Protein AF-A0A813QIY3-F1 (afdb_monomer)

InterPro domains:
  IPR007274 Ctr copper transporter [PF04145] (1-123)
  IPR007274 Ctr copper transporter [PTHR12483] (1-133)

Foldseek 3Di:
DAQDQDLADQCQPPNPLHRPDPVSSVVVLVVLLVLLLLLLVLVLVLVVLVVVVVCVVPDPPDPVVPPDDPVVVVVVVVVSVVVNVVSVVSSVVSVVVLVSVVVSSHVSSVVSSVVSNVVSNVVSVVVCPPVVVVVVVVVVVVPPPPDDDDDDDDDDDDDDDDDDDDDD

Secondary structure (DSSP, 8-state):
---B---SS---SSTT----SHHHHHHHHHHHHHHHHHHHHHHHHHHHHHHHHHHHHH-TT-GGGGSS-HHHHHHHHHHHHHHHHHHHHHHHHHHHHHHHHHTT-BHHHHHHHHHHHHHHHHHHHHH-TTHHHHHHHHHHTTSSS-----------------------

Radius of gyration: 31.46 Å; Cα contacts (8 Å, |Δi|>4): 83; chains: 1; bounding box: 96×66×60 Å

Sequence (168 aa):
MTFTFKCYQNNFMINNLNIVSFGDCFGSIVTCMAFAFLIELSRGIDLYLRHYSVTGKNDPSNPISRNLSPKTIRKRRFFLHLLRTLVRLAQTTLSYILMLMIMNDFAGFLFSAVIALGIGYYLMNGVHPYTRSANHVHSLATNSNETIPTDVANESDESTLPTSAINS

Solvent-accessible surface area (backbone atoms only — not comparable to full-atom values): 10293 Å² total; per-residue (Å²): 138,77,72,37,87,67,72,71,83,58,82,43,97,52,99,79,52,72,47,82,46,73,66,47,45,52,51,52,36,53,50,41,22,50,50,32,25,50,45,37,48,51,51,45,49,52,54,50,52,54,51,52,65,53,55,76,72,73,56,94,78,55,76,74,68,79,76,60,56,73,75,58,57,57,53,52,55,52,48,54,54,51,51,52,53,49,52,53,50,50,44,53,53,51,52,51,54,50,50,58,53,45,69,65,41,34,44,61,40,47,54,33,27,54,52,22,36,52,52,27,48,52,53,50,56,68,74,46,74,66,69,66,57,61,62,57,55,60,64,60,71,69,71,78,77,83,82,81,86,84,83,77,90,79,85,88,82,88,87,82,85,84,91,80,90,83,89,134

pLDDT: mean 72.67, std 17.73, range [43.25, 96.69]

Organism: Adineta ricciae (NCBI:txid249248)

Mean predicted aligned error: 15.01 Å

Structure (mmCIF, N/CA/C/O backbone):
data_AF-A0A813QIY3-F1
#
_entry.id   AF-A0A813QIY3-F1
#
loop_
_atom_site.group_PDB
_atom_site.id
_atom_site.type_symbol
_atom_site.label_atom_id
_atom_site.label_alt_id
_atom_site.label_comp_id
_atom_site.label_asym_id
_atom_site.label_entity_id
_atom_site.label_seq_id
_atom_site.pdbx_PDB_ins_code
_atom_site.Cartn_x
_atom_site.Cartn_y
_atom_site.Cartn_z
_atom_site.occupancy
_atom_site.B_iso_or_equiv
_atom_site.auth_seq_id
_atom_site.auth_comp_id
_atom_site.auth_asym_id
_atom_site.auth_atom_id
_atom_site.pdbx_PDB_model_num
ATOM 1 N N . MET A 1 1 ? -2.737 -8.676 -24.360 1.00 54.88 1 MET A N 1
ATOM 2 C CA . MET A 1 1 ? -1.970 -7.499 -23.903 1.00 54.88 1 MET A CA 1
ATOM 3 C C . MET A 1 1 ? -0.552 -7.955 -23.624 1.00 54.88 1 MET A C 1
ATOM 5 O O . MET A 1 1 ? -0.383 -9.020 -23.040 1.00 54.88 1 MET A O 1
ATOM 9 N N . THR A 1 2 ? 0.442 -7.244 -24.144 1.00 72.62 2 THR A N 1
ATOM 10 C CA . THR A 1 2 ? 1.861 -7.614 -24.053 1.00 72.62 2 THR A CA 1
ATOM 11 C C . THR A 1 2 ? 2.536 -6.758 -22.995 1.00 72.62 2 THR A C 1
ATOM 13 O O . THR A 1 2 ? 2.605 -5.544 -23.158 1.00 72.62 2 THR A O 1
ATOM 16 N N . PHE A 1 3 ? 3.060 -7.384 -21.943 1.00 76.06 3 PHE A N 1
ATOM 17 C CA . PHE A 1 3 ? 3.871 -6.684 -20.952 1.00 76.06 3 PHE A CA 1
ATOM 18 C C . PHE A 1 3 ? 5.169 -6.190 -21.589 1.00 76.06 3 PHE A C 1
ATOM 20 O O . PHE A 1 3 ? 5.865 -6.951 -22.267 1.00 76.06 3 PHE A O 1
ATOM 27 N N . THR A 1 4 ? 5.502 -4.922 -21.362 1.00 78.88 4 THR A N 1
ATOM 28 C CA . THR A 1 4 ? 6.727 -4.315 -21.885 1.00 78.88 4 THR A CA 1
ATOM 29 C C . THR A 1 4 ? 7.722 -4.041 -20.759 1.00 78.88 4 THR A C 1
ATOM 31 O O . THR A 1 4 ? 7.358 -3.656 -19.647 1.00 78.88 4 THR A O 1
ATOM 34 N N . PHE A 1 5 ? 9.008 -4.248 -21.051 1.00 77.69 5 PHE A N 1
ATOM 35 C CA . PHE A 1 5 ? 10.124 -3.950 -20.142 1.00 77.69 5 PHE A CA 1
ATOM 36 C C . PHE A 1 5 ? 10.803 -2.612 -20.466 1.00 77.69 5 PHE A C 1
ATOM 38 O O . PHE A 1 5 ? 11.894 -2.322 -19.979 1.00 77.69 5 PHE A O 1
ATOM 45 N N . LYS A 1 6 ? 10.187 -1.786 -21.316 1.00 74.88 6 LYS A N 1
ATOM 46 C CA . LYS A 1 6 ? 10.754 -0.496 -21.710 1.00 74.88 6 LYS A CA 1
ATOM 47 C C . LYS A 1 6 ? 10.436 0.545 -20.630 1.00 74.88 6 LYS A C 1
ATOM 49 O O . LYS A 1 6 ? 9.274 0.847 -20.401 1.00 74.88 6 LYS A O 1
ATOM 54 N N . CYS A 1 7 ? 11.468 1.094 -19.980 1.00 63.94 7 CYS A N 1
ATOM 55 C CA . CYS A 1 7 ? 11.330 2.230 -19.046 1.00 63.94 7 CYS A CA 1
ATOM 56 C C . CYS A 1 7 ? 11.073 3.567 -19.767 1.00 63.94 7 CYS A C 1
ATOM 58 O O . CYS A 1 7 ? 10.610 4.516 -19.146 1.00 63.94 7 CYS A O 1
ATOM 60 N N . TYR A 1 8 ? 11.411 3.663 -21.055 1.00 56.00 8 TYR A N 1
ATOM 61 C CA . TYR A 1 8 ? 11.367 4.902 -21.828 1.00 56.00 8 TYR A CA 1
ATOM 62 C C . TYR A 1 8 ? 10.129 4.909 -22.735 1.00 56.00 8 TYR A C 1
ATOM 64 O O . TYR A 1 8 ? 9.986 4.000 -23.549 1.00 56.00 8 TYR A O 1
ATOM 72 N N . GLN A 1 9 ? 9.291 5.947 -22.608 1.00 56.50 9 GLN A N 1
ATOM 73 C CA . GLN A 1 9 ? 8.001 6.183 -23.296 1.00 56.50 9 GLN A CA 1
ATOM 74 C C . GLN A 1 9 ? 6.717 5.607 -22.670 1.00 56.50 9 GLN A C 1
ATOM 76 O O . GLN A 1 9 ? 5.790 5.254 -23.395 1.00 56.50 9 GLN A O 1
ATOM 81 N N . ASN A 1 10 ? 6.585 5.609 -21.345 1.00 55.00 10 ASN A N 1
ATOM 82 C CA . ASN A 1 10 ? 5.255 5.476 -20.743 1.00 55.00 10 ASN A CA 1
ATOM 83 C C . ASN A 1 10 ? 4.770 6.848 -20.276 1.00 55.00 10 ASN A C 1
ATOM 85 O O . ASN A 1 10 ? 5.302 7.409 -19.319 1.00 55.00 10 ASN A O 1
ATOM 89 N N . ASN A 1 11 ? 3.761 7.390 -20.964 1.00 58.00 11 ASN A N 1
ATOM 90 C CA . ASN A 1 11 ? 3.034 8.562 -20.485 1.00 58.00 11 ASN A CA 1
ATOM 91 C C . ASN A 1 11 ? 2.267 8.149 -19.230 1.00 58.00 11 ASN A C 1
ATOM 93 O O . ASN A 1 11 ? 1.265 7.439 -19.306 1.00 58.00 11 ASN A O 1
ATOM 97 N N . PHE A 1 12 ? 2.756 8.562 -18.065 1.00 56.97 12 PHE A N 1
ATOM 98 C CA . PHE A 1 12 ? 2.031 8.367 -16.820 1.00 56.97 12 PHE A CA 1
ATOM 99 C C . PHE A 1 12 ? 0.765 9.245 -16.835 1.00 56.97 12 PHE A C 1
ATOM 101 O O . PHE A 1 12 ? 0.794 10.349 -17.370 1.00 56.97 12 PHE A O 1
ATOM 108 N N . MET A 1 13 ? -0.348 8.780 -16.250 1.00 57.41 13 MET A N 1
ATOM 109 C CA . MET A 1 13 ? -1.698 9.384 -16.363 1.00 57.41 13 MET A CA 1
ATOM 110 C C . MET A 1 13 ? -1.840 10.868 -15.968 1.00 57.41 13 MET A C 1
ATOM 112 O O . MET A 1 13 ? -2.892 11.468 -16.179 1.00 57.41 13 MET A O 1
ATOM 116 N N . ILE A 1 14 ? -0.808 11.477 -15.392 1.00 60.75 14 ILE A N 1
ATOM 117 C CA . ILE A 1 14 ? -0.753 12.916 -15.154 1.00 60.75 14 ILE A CA 1
ATOM 118 C C . ILE A 1 14 ? 0.099 13.490 -16.280 1.00 60.75 14 ILE A C 1
ATOM 120 O O . ILE A 1 14 ? 1.297 13.218 -16.312 1.00 60.75 14 ILE A O 1
ATOM 124 N N . ASN A 1 15 ? -0.508 14.301 -17.155 1.00 57.84 15 ASN A N 1
ATOM 125 C CA . ASN A 1 15 ? 0.064 14.879 -18.389 1.00 57.84 15 ASN A CA 1
ATOM 126 C C . ASN A 1 15 ? 1.458 15.550 -18.273 1.00 57.84 15 ASN A C 1
ATOM 128 O O . ASN A 1 15 ? 2.001 15.972 -19.287 1.00 57.84 1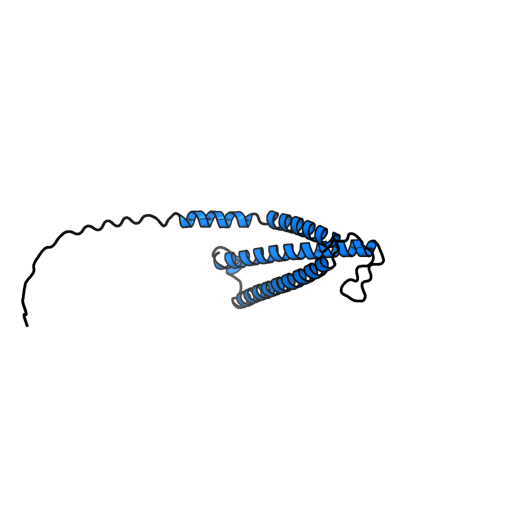5 ASN A O 1
ATOM 132 N N . ASN A 1 16 ? 2.051 15.637 -17.079 1.00 60.06 16 ASN A N 1
ATOM 133 C CA . ASN A 1 16 ? 3.335 16.277 -16.800 1.00 60.06 16 ASN A CA 1
ATOM 134 C C . ASN A 1 16 ? 4.408 15.354 -16.181 1.00 60.06 16 ASN A C 1
ATOM 136 O O . ASN A 1 16 ? 5.498 15.834 -15.883 1.00 60.06 16 ASN A O 1
ATOM 140 N N . LEU A 1 17 ? 4.152 14.056 -15.969 1.00 59.53 17 LEU A N 1
ATOM 141 C CA . LEU A 1 17 ? 5.164 13.118 -15.453 1.00 59.53 17 LEU A CA 1
ATOM 142 C C . LEU A 1 17 ? 5.816 12.358 -16.609 1.00 59.53 17 LEU A C 1
ATOM 144 O O . LEU A 1 17 ? 5.490 11.204 -16.884 1.00 59.53 17 LEU A O 1
ATOM 148 N N . ASN A 1 18 ? 6.729 13.031 -17.307 1.00 65.69 18 ASN A N 1
ATOM 149 C CA . ASN A 1 18 ? 7.547 12.388 -18.325 1.00 65.69 18 ASN A CA 1
ATOM 150 C C . ASN A 1 18 ? 8.741 11.702 -17.643 1.00 65.69 18 ASN A C 1
ATOM 152 O O . ASN A 1 18 ? 9.566 12.368 -17.019 1.00 65.69 18 ASN A O 1
ATOM 156 N N . ILE A 1 19 ? 8.815 10.375 -17.733 1.00 65.25 19 ILE A N 1
ATOM 157 C CA . ILE A 1 19 ? 9.923 9.580 -17.190 1.00 65.25 19 ILE A CA 1
ATOM 158 C C . ILE A 1 19 ? 11.075 9.680 -18.192 1.00 65.25 19 ILE A C 1
ATOM 160 O O . ILE A 1 19 ? 11.111 8.959 -19.189 1.00 65.25 19 ILE A O 1
ATOM 164 N N . VAL A 1 20 ? 11.989 10.624 -17.955 1.00 70.88 20 VAL A N 1
ATOM 165 C CA . VAL A 1 20 ? 13.123 10.900 -18.858 1.00 70.88 20 VAL A CA 1
ATOM 166 C C . VAL A 1 20 ? 14.420 10.300 -18.309 1.00 70.88 20 VAL A C 1
ATOM 168 O O . VAL A 1 20 ? 15.331 9.974 -19.071 1.00 70.88 20 VAL A O 1
ATOM 171 N N . SER A 1 21 ? 14.510 10.102 -16.993 1.00 82.06 21 SER A N 1
ATOM 172 C CA . SER A 1 21 ? 15.687 9.532 -16.343 1.00 82.06 21 SER A CA 1
ATOM 173 C C . SER A 1 21 ? 15.446 8.107 -15.845 1.00 82.06 21 SER A C 1
ATOM 175 O O . SER A 1 21 ? 14.358 7.751 -15.391 1.00 82.06 21 SER A O 1
ATOM 177 N N . PHE A 1 22 ? 16.506 7.295 -15.834 1.00 81.12 22 PHE A N 1
ATOM 178 C CA . PHE A 1 22 ? 16.519 6.009 -15.131 1.00 81.12 22 PHE A CA 1
ATOM 179 C C . PHE A 1 22 ? 16.113 6.161 -13.654 1.00 81.12 22 PHE A C 1
ATOM 181 O O . PHE A 1 22 ? 15.419 5.301 -13.110 1.00 81.12 22 PHE A O 1
ATOM 188 N N . GLY A 1 23 ? 16.488 7.284 -13.027 1.00 86.62 23 GLY A N 1
ATOM 189 C CA . GLY A 1 23 ? 16.098 7.614 -11.656 1.00 86.62 23 GLY A CA 1
ATOM 190 C C . GLY A 1 23 ? 14.584 7.742 -11.473 1.00 86.62 23 GLY A C 1
ATOM 191 O O . GLY A 1 23 ? 14.059 7.267 -10.470 1.00 86.62 23 GLY A O 1
ATOM 192 N N . ASP A 1 24 ? 13.872 8.282 -12.463 1.00 83.19 24 ASP A N 1
ATOM 193 C CA . ASP A 1 24 ? 12.411 8.413 -12.428 1.00 83.19 24 ASP A CA 1
ATOM 194 C C . ASP A 1 24 ? 11.742 7.039 -12.561 1.00 83.19 24 ASP A C 1
ATOM 196 O O . ASP A 1 24 ? 10.782 6.737 -11.847 1.00 83.19 24 ASP A O 1
ATOM 200 N N . CYS A 1 25 ? 12.292 6.164 -13.419 1.00 85.31 25 CYS A N 1
ATOM 201 C CA . CYS A 1 25 ? 11.809 4.788 -13.549 1.00 85.31 25 CYS A CA 1
ATOM 202 C C . CYS A 1 25 ? 11.978 4.045 -12.215 1.00 85.31 25 CYS A C 1
ATOM 204 O O . CYS A 1 25 ? 11.009 3.506 -11.680 1.00 85.31 25 CYS A O 1
ATOM 206 N N . PHE A 1 26 ? 13.170 4.094 -11.612 1.00 90.44 26 PHE A N 1
ATOM 207 C CA . PHE A 1 26 ? 13.419 3.474 -10.309 1.00 90.44 26 PHE A CA 1
ATOM 208 C C . PHE A 1 26 ? 12.534 4.068 -9.201 1.00 90.44 26 PHE A C 1
ATOM 210 O O . PHE A 1 26 ? 11.905 3.328 -8.446 1.00 90.44 26 PHE A O 1
ATOM 217 N N . GLY A 1 27 ? 12.417 5.397 -9.139 1.00 90.75 27 GLY A N 1
ATOM 218 C CA . GLY A 1 27 ? 11.564 6.096 -8.178 1.00 90.75 27 GLY A CA 1
ATOM 219 C C . GLY A 1 27 ? 10.093 5.696 -8.293 1.00 90.75 27 GLY A C 1
ATOM 220 O O . GLY A 1 27 ? 9.434 5.447 -7.282 1.00 90.75 27 GLY A O 1
ATOM 221 N N . SER A 1 28 ? 9.581 5.553 -9.517 1.00 90.19 28 SER A N 1
ATOM 222 C CA . SER A 1 28 ? 8.209 5.099 -9.760 1.00 90.19 28 SER A CA 1
ATOM 223 C C . SER A 1 28 ? 7.979 3.646 -9.324 1.00 90.19 28 SER A C 1
ATOM 225 O O . SER A 1 28 ? 6.936 3.347 -8.742 1.00 90.19 28 SER A O 1
ATOM 227 N N . ILE A 1 29 ? 8.964 2.757 -9.515 1.00 92.44 29 ILE A N 1
ATOM 228 C CA . ILE A 1 29 ? 8.915 1.364 -9.043 1.00 92.44 29 ILE A CA 1
ATOM 229 C C . ILE A 1 29 ? 8.875 1.327 -7.514 1.00 92.44 29 ILE A C 1
ATOM 231 O O . ILE A 1 29 ? 8.015 0.665 -6.935 1.00 92.44 29 ILE A O 1
ATOM 235 N N . VAL A 1 30 ? 9.758 2.077 -6.848 1.00 94.81 30 VAL A N 1
ATOM 236 C CA . VAL A 1 30 ? 9.787 2.162 -5.377 1.00 94.81 30 VAL A CA 1
ATOM 237 C C . VAL A 1 30 ? 8.474 2.733 -4.837 1.00 94.81 30 VAL A C 1
ATOM 239 O O . VAL A 1 30 ? 7.935 2.227 -3.855 1.00 94.81 30 VAL A O 1
ATOM 242 N N . THR A 1 31 ? 7.912 3.736 -5.511 1.00 93.50 31 THR A N 1
ATOM 243 C CA . THR A 1 31 ? 6.620 4.337 -5.150 1.00 93.50 31 THR A CA 1
ATOM 244 C C . THR A 1 31 ? 5.473 3.334 -5.305 1.00 93.50 31 THR A C 1
ATOM 246 O O . THR A 1 31 ? 4.632 3.216 -4.416 1.00 93.50 31 THR A O 1
ATOM 249 N N . CYS A 1 32 ? 5.467 2.551 -6.388 1.00 94.25 32 CYS A N 1
ATOM 250 C CA . CYS A 1 32 ? 4.510 1.462 -6.592 1.00 94.25 32 CYS A CA 1
ATOM 251 C C . CYS A 1 32 ? 4.614 0.412 -5.474 1.00 94.25 32 CYS A C 1
ATOM 253 O O . CYS A 1 32 ? 3.604 0.024 -4.881 1.00 94.25 32 CYS A O 1
ATOM 255 N N . MET A 1 33 ? 5.844 0.018 -5.128 1.00 95.75 33 MET A N 1
ATOM 256 C CA . MET A 1 33 ? 6.138 -0.907 -4.034 1.00 95.75 33 MET A CA 1
ATOM 257 C C . MET A 1 33 ? 5.598 -0.379 -2.695 1.00 95.75 33 MET A C 1
ATOM 259 O O . MET A 1 33 ? 4.952 -1.115 -1.950 1.00 95.75 33 MET A O 1
ATOM 263 N N . ALA A 1 34 ? 5.795 0.912 -2.412 1.00 95.12 34 ALA A N 1
ATOM 264 C CA . ALA A 1 34 ? 5.284 1.557 -1.207 1.00 95.12 34 ALA A CA 1
ATOM 265 C C . ALA A 1 34 ? 3.747 1.556 -1.155 1.00 95.12 34 ALA A C 1
ATOM 267 O O . ALA A 1 34 ? 3.175 1.222 -0.119 1.00 95.12 34 ALA A O 1
ATOM 268 N N . PHE A 1 35 ? 3.059 1.859 -2.262 1.00 94.44 35 PHE A N 1
ATOM 269 C CA . PHE A 1 35 ? 1.594 1.809 -2.308 1.00 94.44 35 PHE A CA 1
ATOM 270 C C . PHE A 1 35 ? 1.044 0.397 -2.095 1.00 94.44 35 PHE A C 1
ATOM 272 O O . PHE A 1 35 ? 0.117 0.215 -1.304 1.00 94.44 35 PHE A O 1
ATOM 279 N N . ALA A 1 36 ? 1.630 -0.603 -2.753 1.00 95.19 36 ALA A N 1
ATOM 280 C CA . ALA A 1 36 ? 1.250 -2.000 -2.571 1.00 95.19 36 ALA A CA 1
ATOM 281 C C . ALA A 1 36 ? 1.445 -2.457 -1.114 1.00 95.19 36 ALA A C 1
ATOM 283 O O . ALA A 1 36 ? 0.556 -3.078 -0.530 1.00 95.19 36 ALA A O 1
ATOM 284 N N . PHE A 1 37 ? 2.559 -2.069 -0.490 1.00 95.31 37 PHE A N 1
ATOM 285 C CA . PHE A 1 37 ? 2.811 -2.340 0.923 1.00 95.31 37 PHE A CA 1
ATOM 286 C C . PHE A 1 37 ? 1.794 -1.649 1.848 1.00 95.31 37 PHE A C 1
ATOM 288 O O . PHE A 1 37 ? 1.274 -2.273 2.773 1.00 95.31 37 PHE A O 1
ATOM 295 N N . LEU A 1 38 ? 1.457 -0.381 1.584 1.00 93.75 38 LEU A N 1
ATOM 296 C CA . LEU A 1 38 ? 0.464 0.373 2.360 1.00 93.75 38 LEU A CA 1
ATOM 297 C C . LEU A 1 38 ? -0.937 -0.247 2.288 1.00 93.75 38 LEU A C 1
ATOM 299 O O . LEU A 1 38 ? -1.665 -0.214 3.282 1.00 93.75 38 LEU A O 1
ATOM 303 N N . ILE A 1 39 ? -1.317 -0.838 1.151 1.00 93.81 39 ILE A N 1
ATOM 304 C CA . ILE A 1 39 ? -2.585 -1.570 1.024 1.00 93.81 39 ILE A CA 1
ATOM 305 C C . ILE A 1 39 ? -2.611 -2.744 2.004 1.00 93.81 39 ILE A C 1
ATOM 307 O O . ILE A 1 39 ? -3.576 -2.889 2.758 1.00 93.81 39 ILE A O 1
ATOM 311 N N . GLU A 1 40 ? -1.549 -3.544 2.054 1.00 92.50 40 GLU A N 1
ATOM 312 C CA . GLU A 1 40 ? -1.497 -4.709 2.939 1.00 92.50 40 GLU A CA 1
ATOM 313 C C . GLU A 1 40 ? -1.382 -4.305 4.420 1.00 92.50 40 GLU A C 1
ATOM 315 O O . GLU A 1 40 ? -2.057 -4.874 5.279 1.00 92.50 40 GLU A O 1
ATOM 320 N N . LEU A 1 41 ? -0.648 -3.227 4.719 1.00 91.06 41 LEU A N 1
ATOM 321 C CA . LEU A 1 41 ? -0.617 -2.618 6.052 1.00 91.06 41 LEU A CA 1
ATOM 322 C C . LEU A 1 41 ? -2.016 -2.154 6.493 1.00 91.06 41 LEU A C 1
ATOM 324 O O . LEU A 1 41 ? -2.440 -2.426 7.616 1.00 91.06 41 LEU A O 1
ATOM 328 N N . SER A 1 42 ? -2.763 -1.486 5.608 1.00 90.56 42 SER A N 1
ATOM 329 C CA . SER A 1 42 ? -4.121 -1.015 5.909 1.00 90.56 42 SER A CA 1
ATOM 330 C C . SER A 1 42 ? -5.091 -2.170 6.186 1.00 90.56 42 SER A C 1
ATOM 332 O O . SER A 1 42 ? -5.936 -2.064 7.078 1.00 90.56 42 SER A O 1
ATOM 334 N N . ARG A 1 43 ? -4.919 -3.310 5.499 1.00 88.69 43 ARG A N 1
ATOM 335 C CA . ARG A 1 43 ? -5.662 -4.548 5.772 1.00 88.69 43 ARG A CA 1
ATOM 336 C C . ARG A 1 43 ? -5.338 -5.113 7.148 1.00 88.69 43 ARG A C 1
ATOM 338 O O . ARG A 1 43 ? -6.263 -5.458 7.882 1.00 88.69 43 ARG A O 1
ATOM 345 N N . GLY A 1 44 ? -4.056 -5.162 7.514 1.00 87.19 44 GLY A N 1
ATOM 346 C CA . GLY A 1 44 ? -3.624 -5.572 8.852 1.00 87.19 44 GLY A CA 1
ATOM 347 C C . GLY A 1 44 ? -4.249 -4.703 9.948 1.00 87.19 44 GLY A C 1
ATOM 348 O O . GLY A 1 44 ? -4.791 -5.221 10.925 1.00 87.19 44 GLY A O 1
ATOM 349 N N . ILE A 1 45 ? -4.277 -3.384 9.738 1.00 86.00 45 ILE A N 1
ATOM 350 C CA . ILE A 1 45 ? -4.897 -2.429 10.665 1.00 86.00 45 ILE A CA 1
ATOM 351 C C . ILE A 1 45 ? -6.420 -2.639 10.774 1.00 86.00 45 ILE A C 1
ATOM 353 O O . ILE A 1 45 ? -6.941 -2.639 11.891 1.00 86.00 45 ILE A O 1
ATOM 357 N N . ASP A 1 46 ? -7.156 -2.849 9.671 1.00 86.12 46 ASP A N 1
ATOM 358 C CA . ASP A 1 46 ? -8.608 -3.127 9.739 1.00 86.12 46 ASP A CA 1
ATOM 359 C C . ASP A 1 46 ? -8.896 -4.442 10.481 1.00 86.12 46 ASP A C 1
ATOM 361 O O . ASP A 1 46 ? -9.819 -4.500 11.297 1.00 86.12 46 ASP A O 1
ATOM 365 N N . LEU A 1 47 ? -8.087 -5.485 10.264 1.00 83.88 47 LEU A N 1
ATOM 366 C CA . LEU A 1 47 ? -8.198 -6.747 11.003 1.00 83.88 47 LEU A CA 1
ATOM 367 C C . LEU A 1 47 ? -7.943 -6.549 12.504 1.00 83.88 47 LEU A C 1
ATOM 369 O O . LEU A 1 47 ? -8.729 -7.025 13.329 1.00 83.88 47 LEU A O 1
ATOM 373 N N . TYR A 1 48 ? -6.911 -5.785 12.861 1.00 82.81 48 TYR A N 1
ATOM 374 C CA . TYR A 1 48 ? -6.611 -5.446 14.250 1.00 82.81 48 TYR A CA 1
ATOM 375 C C . TYR A 1 48 ? -7.754 -4.667 14.918 1.00 82.81 48 TYR A C 1
ATOM 377 O O . TYR A 1 48 ? -8.211 -5.021 16.009 1.00 82.81 48 TYR A O 1
ATOM 385 N N . LEU A 1 49 ? -8.277 -3.638 14.244 1.00 80.44 49 LEU A N 1
ATOM 386 C CA . LEU A 1 49 ? -9.397 -2.824 14.725 1.00 80.44 49 LEU A CA 1
ATOM 387 C C . LEU A 1 49 ? -10.670 -3.655 14.929 1.00 80.44 49 LEU A C 1
ATOM 389 O O . LEU A 1 49 ? -11.394 -3.443 15.909 1.00 80.44 49 LEU A O 1
ATOM 393 N N . ARG A 1 50 ? -10.947 -4.615 14.035 1.00 78.38 50 ARG A N 1
ATOM 394 C CA . ARG A 1 50 ? -12.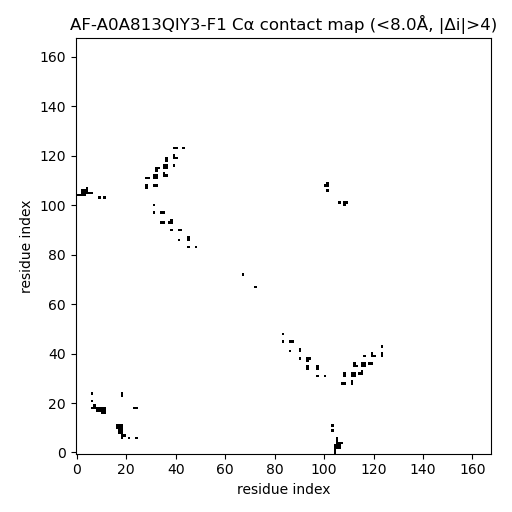072 -5.551 14.187 1.00 78.38 50 ARG A CA 1
ATOM 395 C C . ARG A 1 50 ? -11.923 -6.389 15.449 1.00 78.38 50 ARG A C 1
ATOM 397 O O . ARG A 1 50 ? -12.882 -6.473 16.211 1.00 78.38 50 ARG A O 1
ATOM 404 N N . HIS A 1 51 ? -10.739 -6.948 15.691 1.00 74.81 51 HIS A N 1
ATOM 405 C CA . HIS A 1 51 ? -10.484 -7.751 16.885 1.00 74.81 51 HIS A CA 1
ATOM 406 C C . HIS A 1 51 ? -10.625 -6.913 18.165 1.00 74.81 51 HIS A C 1
ATOM 408 O O . HIS A 1 51 ? -11.351 -7.289 19.085 1.00 74.81 51 HIS A O 1
ATOM 414 N N . TYR A 1 52 ? -10.029 -5.716 18.190 1.00 72.19 52 TYR A N 1
ATOM 415 C CA . TYR A 1 52 ? -10.113 -4.805 19.335 1.00 72.19 52 TYR A CA 1
ATOM 416 C C . TYR A 1 52 ? -11.559 -4.417 19.685 1.00 72.19 52 TYR A C 1
ATOM 418 O O . TYR A 1 52 ? -11.936 -4.358 20.859 1.00 72.19 52 TYR A O 1
ATOM 426 N N . SER A 1 53 ? -12.404 -4.190 18.673 1.00 68.88 53 SER A N 1
ATOM 427 C CA . SER A 1 53 ? -13.814 -3.843 18.880 1.00 68.88 53 SER A CA 1
ATOM 428 C C . SER A 1 53 ? -14.649 -4.978 19.488 1.00 68.88 53 SER A C 1
ATOM 430 O O . SER A 1 53 ? -15.710 -4.687 20.050 1.00 68.88 53 SER A O 1
ATOM 432 N N . VAL A 1 54 ? -14.232 -6.239 19.338 1.00 65.25 54 VAL A N 1
ATOM 433 C CA . VAL A 1 54 ? -14.937 -7.404 19.896 1.00 65.25 54 VAL A CA 1
ATOM 434 C C . VAL A 1 54 ? -14.472 -7.662 21.328 1.00 65.25 54 VAL A C 1
ATOM 436 O O . VAL A 1 54 ? -15.309 -7.760 22.222 1.00 65.25 54 VAL A O 1
ATOM 439 N N . THR A 1 55 ? -13.159 -7.660 21.582 1.00 61.56 55 THR A N 1
ATOM 440 C CA . THR A 1 55 ? -12.598 -7.876 22.929 1.00 61.56 55 THR A CA 1
ATOM 441 C C . THR A 1 55 ? -13.052 -6.804 23.925 1.00 61.56 55 THR A C 1
ATOM 443 O O . THR A 1 55 ? -13.419 -7.118 25.052 1.00 61.56 55 THR A O 1
ATOM 446 N N . GLY A 1 56 ? -13.140 -5.537 23.503 1.00 56.41 56 GLY A N 1
ATOM 447 C CA . GLY A 1 56 ? -13.585 -4.442 24.374 1.00 56.41 56 GLY A CA 1
ATOM 448 C C . GLY A 1 56 ? -15.058 -4.494 24.812 1.00 56.41 56 GLY A C 1
ATOM 449 O O . GLY A 1 56 ? -15.450 -3.696 25.661 1.00 56.41 56 GLY A O 1
ATOM 450 N N . LYS A 1 57 ? -15.888 -5.380 24.240 1.00 55.88 57 LYS A N 1
ATOM 451 C CA . LYS A 1 57 ? -17.298 -5.548 24.641 1.00 55.88 57 LYS A CA 1
ATOM 452 C C . LYS A 1 57 ? -17.509 -6.607 25.725 1.00 55.88 57 LYS A C 1
ATOM 454 O O . LYS A 1 57 ? -18.508 -6.513 26.428 1.00 55.88 57 LYS A O 1
ATOM 459 N N . ASN A 1 58 ? -16.591 -7.564 25.869 1.00 52.59 58 ASN A N 1
ATOM 460 C CA . ASN A 1 58 ? -16.826 -8.784 26.649 1.00 52.59 58 ASN A CA 1
ATOM 461 C C . ASN A 1 58 ? -15.841 -8.990 27.806 1.00 52.59 58 ASN A C 1
ATOM 463 O O . ASN A 1 58 ? -15.893 -10.039 28.436 1.00 52.59 58 ASN A O 1
ATOM 467 N N . ASP A 1 59 ? -14.956 -8.030 28.093 1.00 49.69 59 ASP A N 1
ATOM 468 C CA . ASP A 1 59 ? -13.942 -8.199 29.136 1.00 49.69 59 ASP A CA 1
ATOM 469 C C . ASP A 1 59 ? -14.272 -7.386 30.410 1.00 49.69 59 ASP A C 1
ATOM 471 O O . ASP A 1 59 ? -13.934 -6.198 30.499 1.00 49.69 59 ASP A O 1
ATOM 475 N N . PRO A 1 60 ? -14.956 -7.985 31.408 1.00 53.03 60 PRO A N 1
ATOM 476 C CA . PRO A 1 60 ? -15.266 -7.339 32.686 1.00 53.03 60 PRO A CA 1
ATOM 477 C C . PRO A 1 60 ? -14.029 -7.130 33.579 1.00 53.03 60 PRO A C 1
ATOM 479 O O . PRO A 1 60 ? -14.149 -6.506 34.639 1.00 53.03 60 PRO A O 1
ATOM 482 N N . SER A 1 61 ? -12.857 -7.637 33.169 1.00 50.19 61 SER A N 1
ATOM 483 C CA . SER A 1 61 ? -11.619 -7.620 33.951 1.00 50.19 61 SER A CA 1
ATOM 484 C C . SER A 1 61 ? -10.709 -6.419 33.672 1.00 50.19 61 SER A C 1
ATOM 486 O O . SER A 1 61 ? -9.789 -6.181 34.448 1.00 50.19 61 SER A O 1
ATOM 488 N N . ASN A 1 62 ? -10.959 -5.622 32.622 1.00 52.78 62 ASN A N 1
ATOM 489 C CA . ASN A 1 62 ? -10.065 -4.522 32.259 1.00 52.78 62 ASN A CA 1
ATOM 490 C C . ASN A 1 62 ? -10.257 -3.309 33.204 1.00 52.78 62 ASN A C 1
ATOM 492 O O . ASN A 1 62 ? -11.265 -2.594 33.094 1.00 52.78 62 ASN A O 1
ATOM 496 N N . PRO A 1 63 ? -9.308 -3.027 34.121 1.00 50.56 63 PRO A N 1
ATOM 497 C CA . PRO A 1 63 ? -9.469 -2.007 35.163 1.00 50.56 63 PRO A CA 1
ATOM 498 C C . PRO A 1 63 ? -9.550 -0.580 34.596 1.00 50.56 63 PRO A C 1
ATOM 500 O O . PRO A 1 63 ? -10.028 0.330 35.271 1.00 50.56 63 PRO A O 1
ATOM 503 N N . ILE A 1 64 ? -9.161 -0.382 33.330 1.00 53.91 64 ILE A N 1
ATOM 504 C CA . ILE A 1 64 ? -9.206 0.913 32.636 1.00 53.91 64 ILE A CA 1
ATOM 505 C C . ILE A 1 64 ? -10.653 1.337 32.314 1.00 53.91 64 ILE A C 1
ATOM 507 O O . ILE A 1 64 ? -10.942 2.531 32.235 1.00 53.91 64 ILE A O 1
ATOM 511 N N . SER A 1 65 ? -11.597 0.395 32.187 1.00 50.88 65 SER A N 1
ATOM 512 C CA . SER A 1 65 ? -13.001 0.707 31.866 1.00 50.88 65 SER A CA 1
ATOM 513 C C . SER A 1 65 ? -13.823 1.228 33.049 1.00 50.88 65 SER A C 1
ATOM 515 O O . SER A 1 65 ? -14.880 1.811 32.822 1.00 50.88 65 SER A O 1
ATOM 517 N N . ARG A 1 66 ? -13.374 1.058 34.302 1.00 53.75 66 ARG A N 1
ATOM 518 C CA . ARG A 1 66 ? -14.186 1.415 35.484 1.00 53.75 66 ARG A CA 1
ATOM 519 C C . ARG A 1 66 ? -14.154 2.901 35.864 1.00 53.75 66 ARG A C 1
ATOM 521 O O . ARG A 1 66 ? -15.058 3.342 36.560 1.00 53.75 66 ARG A O 1
ATOM 528 N N . ASN A 1 67 ? -13.190 3.680 35.361 1.00 54.31 67 ASN A N 1
ATOM 529 C CA . ASN A 1 67 ? -13.017 5.098 35.731 1.00 54.31 67 ASN A CA 1
ATOM 530 C C . ASN A 1 67 ? -13.177 6.098 34.571 1.00 54.31 67 ASN A C 1
ATOM 532 O O . ASN A 1 67 ? -12.979 7.300 34.751 1.00 54.31 67 ASN A O 1
ATOM 536 N N . LEU A 1 68 ? -13.545 5.647 33.369 1.00 55.97 68 LEU A N 1
ATOM 537 C CA . LEU A 1 68 ? -13.766 6.547 32.236 1.00 55.97 68 LEU A CA 1
ATOM 538 C C . LEU A 1 68 ? -15.199 7.084 32.259 1.00 55.97 68 LEU A C 1
ATOM 540 O O . LEU A 1 68 ? -16.158 6.341 32.069 1.00 55.97 68 LEU A O 1
ATOM 544 N N . SER A 1 69 ? -15.328 8.399 32.455 1.00 56.53 69 SER A N 1
ATOM 545 C CA . SER A 1 69 ? -16.603 9.120 32.402 1.00 56.53 69 SER A CA 1
ATOM 546 C C . SER A 1 69 ? -17.445 8.686 31.183 1.00 56.53 69 SER A C 1
ATOM 548 O O . SER A 1 69 ? -16.920 8.624 30.063 1.00 56.53 69 SER A O 1
ATOM 550 N N . PRO A 1 70 ? -18.757 8.421 31.340 1.00 62.28 70 PRO A N 1
ATOM 551 C CA . PRO A 1 70 ? -19.620 7.896 30.274 1.00 62.28 70 PRO A CA 1
ATOM 552 C C . PRO A 1 70 ? -19.661 8.779 29.014 1.00 62.28 70 PRO A C 1
ATOM 554 O O . PRO A 1 70 ? -19.900 8.289 27.906 1.00 62.28 70 PRO A O 1
ATOM 557 N N . LYS A 1 71 ? -19.347 10.077 29.140 1.00 65.12 71 LYS A N 1
ATOM 558 C CA . LYS A 1 71 ? -19.220 10.999 27.999 1.00 65.12 71 LYS A CA 1
ATOM 559 C C . LYS A 1 71 ? -18.018 10.674 27.095 1.00 65.12 71 LYS A C 1
ATOM 561 O O . LYS A 1 71 ? -18.102 10.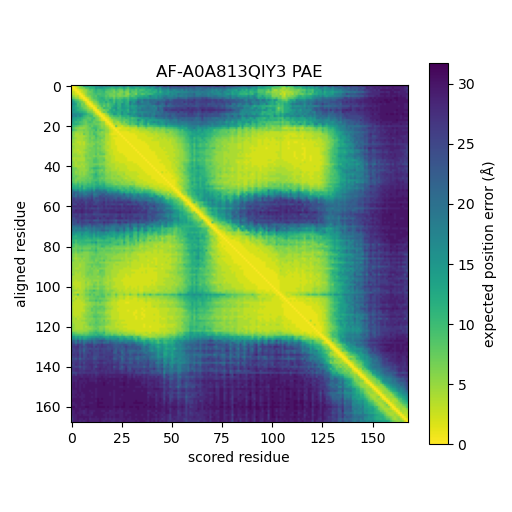866 25.881 1.00 65.12 71 LYS A O 1
ATOM 566 N N . THR A 1 72 ? -16.924 10.149 27.644 1.00 63.25 72 THR A N 1
ATOM 567 C CA . THR A 1 72 ? -15.688 9.827 26.907 1.00 63.25 72 THR A CA 1
ATOM 568 C C . THR A 1 72 ? -15.821 8.520 26.119 1.00 63.25 72 THR A C 1
ATOM 570 O O . THR A 1 72 ? -15.315 8.402 25.001 1.00 63.25 72 THR A O 1
ATOM 573 N N . ILE A 1 73 ? -16.589 7.563 26.651 1.00 66.75 73 ILE A N 1
ATOM 574 C CA . ILE A 1 73 ? -16.846 6.254 26.028 1.00 66.75 73 ILE A CA 1
ATOM 575 C C . ILE A 1 73 ? -17.607 6.413 24.699 1.00 66.75 73 ILE A C 1
ATOM 577 O O . ILE A 1 73 ? -17.268 5.770 23.700 1.00 66.75 73 ILE A O 1
ATOM 581 N N . ARG A 1 74 ? -18.588 7.328 24.643 1.00 70.88 74 ARG A N 1
ATOM 582 C CA . ARG A 1 74 ? -19.370 7.597 23.422 1.00 70.88 74 ARG A CA 1
ATOM 583 C C . ARG A 1 74 ? -18.514 8.197 22.302 1.00 70.88 74 ARG A C 1
ATOM 585 O O . ARG A 1 74 ? -18.620 7.756 21.158 1.00 70.88 74 ARG A O 1
ATOM 592 N N . LYS A 1 75 ? -17.630 9.151 22.629 1.00 77.38 75 LYS A N 1
ATOM 593 C CA . LYS A 1 75 ? -16.709 9.770 21.656 1.00 77.38 75 LYS A CA 1
ATOM 594 C C . LYS A 1 75 ? -15.721 8.754 21.083 1.00 77.38 75 LYS A C 1
ATOM 596 O O . LYS A 1 75 ? -15.506 8.735 19.875 1.00 77.38 75 LYS A O 1
ATOM 601 N N . ARG A 1 76 ? -15.182 7.863 21.922 1.00 76.38 76 ARG A N 1
ATOM 602 C CA . ARG A 1 76 ? -14.233 6.823 21.492 1.00 76.38 76 ARG A CA 1
ATOM 603 C C . ARG A 1 76 ? -14.851 5.845 20.492 1.00 76.38 76 ARG A C 1
ATOM 605 O O . ARG A 1 76 ? -14.216 5.515 19.495 1.00 76.38 76 ARG A O 1
A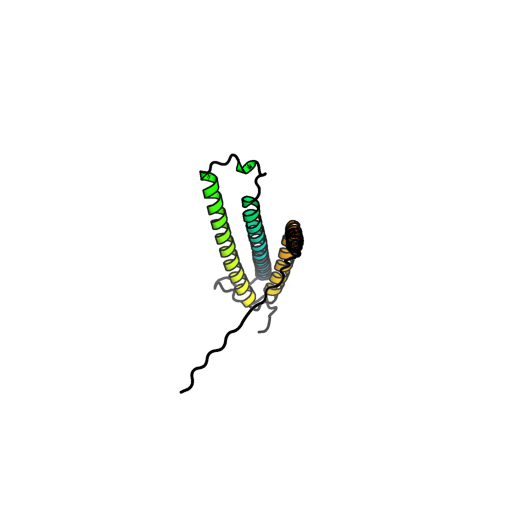TOM 612 N N . ARG A 1 77 ? -16.099 5.415 20.719 1.00 77.75 77 ARG A N 1
ATOM 613 C CA . ARG A 1 77 ? -16.814 4.532 19.782 1.00 77.75 77 ARG A CA 1
ATOM 614 C C . ARG A 1 77 ? -17.050 5.218 18.432 1.00 77.75 77 ARG A C 1
ATOM 616 O O . ARG A 1 77 ? -16.817 4.598 17.400 1.00 77.75 77 ARG A O 1
ATOM 623 N N . PHE A 1 78 ? -17.462 6.488 18.437 1.00 84.12 78 PHE A N 1
ATOM 624 C CA . PHE A 1 78 ? -17.622 7.260 17.201 1.00 84.12 78 PHE A CA 1
ATOM 625 C C . PHE A 1 78 ? -16.293 7.414 16.451 1.00 84.12 78 PHE A C 1
ATOM 627 O O . PHE A 1 78 ? -16.242 7.173 15.250 1.00 84.12 78 PHE A O 1
ATOM 634 N N . PHE A 1 79 ? -15.206 7.725 17.164 1.00 84.88 79 PHE A N 1
ATOM 635 C CA . PHE A 1 79 ? -13.880 7.874 16.567 1.00 84.88 79 PHE A CA 1
ATOM 636 C C . PHE A 1 79 ? -13.374 6.575 15.929 1.00 84.88 79 PHE A C 1
ATOM 638 O O . PHE A 1 79 ? -12.858 6.608 14.820 1.00 84.88 79 PHE A O 1
ATOM 645 N N . LEU A 1 80 ? -13.576 5.420 16.574 1.00 83.38 80 LEU A N 1
ATOM 646 C CA . LEU A 1 80 ? -13.226 4.120 15.988 1.00 83.38 80 LEU A CA 1
ATOM 647 C C . LEU A 1 80 ? -14.035 3.815 14.721 1.00 83.38 80 LEU A C 1
ATOM 649 O O . LEU A 1 80 ? -13.477 3.317 13.746 1.00 83.38 80 LEU A O 1
ATOM 653 N N . HIS A 1 81 ? -15.333 4.133 14.709 1.00 85.94 81 HIS A N 1
ATOM 654 C CA . HIS A 1 81 ? -16.151 3.993 13.502 1.00 85.94 81 HIS A CA 1
ATOM 655 C C . HIS A 1 81 ? -15.676 4.917 12.379 1.00 85.94 81 HIS A C 1
ATOM 657 O O . HIS A 1 81 ? -15.534 4.460 11.248 1.00 85.94 81 HIS A O 1
ATOM 663 N N . LEU A 1 82 ? -15.387 6.183 12.692 1.00 88.69 82 LEU A N 1
ATOM 664 C CA . LEU A 1 82 ? -14.870 7.153 11.730 1.00 88.69 82 LEU A CA 1
ATOM 665 C C . LEU A 1 82 ? -13.521 6.700 11.158 1.00 88.69 82 LEU A C 1
ATOM 667 O O . LEU A 1 82 ? -13.354 6.662 9.942 1.00 88.69 82 LEU A O 1
ATOM 671 N N . LEU A 1 83 ? -12.591 6.293 12.027 1.00 86.94 83 LEU A N 1
ATOM 672 C CA . LEU A 1 83 ? -11.275 5.793 11.638 1.00 86.94 83 LEU A CA 1
ATOM 673 C C . LEU A 1 83 ? -11.402 4.572 10.726 1.00 86.94 83 LEU A C 1
ATOM 675 O O . LEU A 1 83 ? -10.724 4.498 9.710 1.00 86.94 83 LEU A O 1
ATOM 679 N N . ARG A 1 84 ? -12.312 3.643 11.034 1.00 86.75 84 ARG A N 1
ATOM 680 C CA . ARG A 1 84 ? -12.554 2.464 10.197 1.00 86.75 84 ARG A CA 1
ATOM 681 C C . ARG A 1 84 ? -13.071 2.830 8.807 1.00 86.75 84 ARG A C 1
ATOM 683 O O . ARG A 1 84 ? -12.596 2.278 7.818 1.00 86.75 84 ARG A O 1
ATOM 690 N N . THR A 1 85 ? -14.020 3.760 8.717 1.00 90.81 85 THR A N 1
ATOM 691 C CA . THR A 1 85 ? -14.512 4.257 7.424 1.00 90.81 85 THR A CA 1
ATOM 692 C C . THR A 1 85 ? -13.396 4.946 6.642 1.00 90.81 85 THR A C 1
ATOM 694 O O . THR A 1 85 ? -13.269 4.722 5.442 1.00 90.81 85 THR A O 1
ATOM 697 N N . LEU A 1 86 ? -12.549 5.723 7.321 1.00 90.44 86 LEU A N 1
ATOM 698 C CA . LEU A 1 86 ? -11.428 6.432 6.709 1.00 90.44 86 LEU A CA 1
ATOM 699 C C . LEU A 1 86 ? -10.340 5.475 6.204 1.00 90.44 86 LEU A C 1
ATOM 701 O O . LEU A 1 86 ? -9.871 5.634 5.082 1.00 90.44 86 LEU A O 1
ATOM 705 N N . VAL A 1 87 ? -9.995 4.440 6.977 1.00 89.69 87 VAL A N 1
ATOM 706 C CA . VAL A 1 87 ? -9.080 3.369 6.545 1.00 89.69 87 VAL A CA 1
ATOM 707 C C . VAL A 1 87 ? -9.643 2.652 5.322 1.00 89.69 87 VAL A C 1
ATOM 709 O O . VAL A 1 87 ? -8.921 2.437 4.353 1.00 89.69 87 VAL A O 1
ATOM 712 N N . ARG A 1 88 ? -10.944 2.338 5.321 1.00 90.81 88 ARG A N 1
ATOM 713 C CA . ARG A 1 88 ? -11.592 1.680 4.181 1.00 90.81 88 ARG A CA 1
ATOM 714 C C . ARG A 1 88 ? -11.588 2.556 2.929 1.00 90.81 88 ARG A C 1
ATOM 716 O O . ARG A 1 88 ?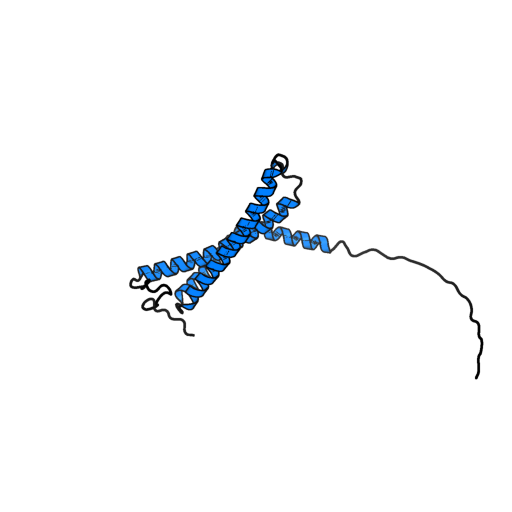 -11.329 2.045 1.845 1.00 90.81 88 ARG A O 1
ATOM 723 N N . LEU A 1 89 ? -11.828 3.858 3.084 1.00 93.38 89 LEU A N 1
ATOM 724 C CA . LEU A 1 89 ? -11.751 4.825 1.991 1.00 93.38 89 LEU A CA 1
ATOM 725 C C . LEU A 1 89 ? -10.320 4.921 1.439 1.00 93.38 89 LEU A C 1
ATOM 727 O O . LEU A 1 89 ? -10.118 4.805 0.233 1.00 93.38 89 LEU A O 1
ATOM 731 N N . ALA A 1 90 ? -9.321 5.057 2.316 1.00 90.62 90 ALA A N 1
ATOM 732 C CA . ALA A 1 90 ? -7.915 5.088 1.924 1.00 90.62 90 ALA A CA 1
ATOM 733 C C . ALA A 1 90 ? -7.508 3.805 1.184 1.00 90.62 90 ALA A C 1
ATOM 735 O O . ALA A 1 90 ? -6.893 3.880 0.124 1.00 90.62 90 ALA A O 1
ATOM 736 N N . GLN A 1 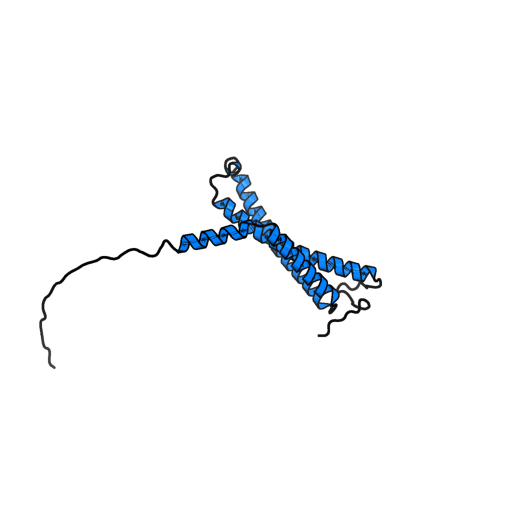91 ? -7.920 2.636 1.680 1.00 92.50 91 GLN A N 1
ATOM 737 C CA . GLN A 1 91 ? -7.663 1.350 1.035 1.00 92.50 91 GLN A CA 1
ATOM 738 C C . GLN A 1 91 ? -8.261 1.288 -0.377 1.00 92.50 91 GLN A C 1
ATOM 740 O O . GLN A 1 91 ? -7.584 0.835 -1.303 1.00 92.50 91 GLN A O 1
ATOM 745 N N . THR A 1 92 ? -9.503 1.752 -0.569 1.00 93.06 92 THR A N 1
ATOM 746 C CA . THR A 1 92 ? -10.112 1.799 -1.907 1.00 93.06 92 THR A CA 1
ATOM 747 C C . THR A 1 92 ? -9.349 2.733 -2.838 1.00 93.06 92 THR A C 1
ATOM 749 O O . THR A 1 92 ? -9.009 2.326 -3.945 1.00 93.06 92 THR A O 1
ATOM 752 N N . THR A 1 93 ? -8.990 3.935 -2.380 1.00 93.75 93 THR A N 1
ATOM 753 C CA . THR A 1 93 ? -8.232 4.906 -3.181 1.00 93.75 93 THR A CA 1
ATOM 754 C C . THR A 1 93 ? -6.866 4.357 -3.585 1.00 93.75 93 THR A C 1
ATOM 756 O O . THR A 1 93 ? -6.500 4.423 -4.755 1.00 93.75 93 THR A O 1
ATOM 759 N N . LEU A 1 94 ? -6.133 3.752 -2.646 1.00 93.50 94 LEU A N 1
ATOM 760 C CA . LEU A 1 94 ? -4.836 3.132 -2.919 1.00 93.50 94 LEU A CA 1
ATOM 761 C C . LEU A 1 94 ? -4.951 1.967 -3.906 1.00 93.50 94 LEU A C 1
ATOM 763 O O . LEU A 1 94 ? -4.123 1.846 -4.803 1.00 93.50 94 LEU A O 1
ATOM 767 N N . SER A 1 95 ? -5.995 1.143 -3.781 1.00 93.69 95 SER A N 1
ATOM 768 C CA . SER A 1 95 ? -6.241 0.030 -4.706 1.00 93.69 95 SER A CA 1
ATOM 769 C C . SER A 1 95 ? -6.505 0.528 -6.129 1.00 93.69 95 SER A C 1
ATOM 771 O O . SER A 1 95 ? -5.971 -0.042 -7.077 1.00 93.69 95 SER A O 1
ATOM 773 N N . TYR A 1 96 ? -7.266 1.618 -6.285 1.00 94.25 96 TYR A N 1
ATOM 774 C CA . TYR A 1 96 ? -7.474 2.256 -7.587 1.00 94.25 96 TYR A CA 1
ATOM 775 C C . TYR A 1 96 ? -6.177 2.837 -8.152 1.00 94.25 96 TYR A C 1
ATOM 777 O O . TYR A 1 96 ? -5.873 2.597 -9.314 1.00 94.25 96 TYR A O 1
ATOM 785 N N . ILE A 1 97 ? -5.377 3.539 -7.344 1.00 92.06 97 ILE A N 1
ATOM 786 C CA . ILE A 1 97 ? -4.077 4.066 -7.789 1.00 92.06 97 ILE A CA 1
ATOM 787 C C . ILE A 1 97 ? -3.164 2.923 -8.253 1.00 92.06 97 ILE A C 1
ATOM 789 O O . ILE A 1 97 ? -2.585 3.007 -9.332 1.00 92.06 97 ILE A O 1
ATOM 793 N N . LEU A 1 98 ? -3.074 1.831 -7.487 1.00 91.69 98 LEU A N 1
ATOM 794 C CA . LEU A 1 98 ? -2.266 0.669 -7.856 1.00 91.69 98 LEU A CA 1
ATOM 795 C C . LEU A 1 98 ? -2.769 0.016 -9.151 1.00 91.69 98 LEU A C 1
ATOM 797 O O . LEU A 1 98 ? -1.968 -0.330 -10.015 1.00 91.69 98 LEU A O 1
ATOM 801 N N . MET A 1 99 ? -4.089 -0.111 -9.311 1.00 93.06 99 MET A N 1
ATOM 802 C CA . MET A 1 99 ? -4.698 -0.605 -10.545 1.00 93.06 99 MET A CA 1
ATOM 803 C C . MET A 1 99 ? -4.311 0.267 -11.745 1.00 93.06 99 MET A C 1
ATOM 805 O O . MET A 1 99 ? -3.909 -0.272 -12.773 1.00 93.06 99 MET A O 1
ATOM 809 N N . LEU A 1 100 ? -4.362 1.597 -11.606 1.00 90.25 100 LEU A N 1
ATOM 810 C CA . LEU A 1 100 ? -3.924 2.523 -12.655 1.00 90.25 100 LEU A CA 1
ATOM 811 C C . LEU A 1 100 ? -2.430 2.365 -12.973 1.00 90.25 100 LEU A C 1
ATOM 813 O O . LEU A 1 100 ? -2.054 2.416 -14.140 1.00 90.25 100 LEU A O 1
ATOM 817 N N . MET A 1 101 ? -1.579 2.121 -11.969 1.00 88.56 101 MET A N 1
ATOM 818 C CA . MET A 1 101 ? -0.152 1.856 -12.199 1.00 88.56 101 MET A CA 1
ATOM 819 C C . MET A 1 101 ? 0.074 0.559 -12.981 1.00 88.56 101 MET A C 1
ATOM 821 O O . MET A 1 101 ? 0.862 0.550 -13.923 1.00 88.56 101 MET A O 1
ATOM 825 N N . ILE A 1 102 ? -0.619 -0.523 -12.621 1.00 89.06 102 ILE A N 1
ATOM 826 C CA . ILE A 1 102 ? -0.497 -1.825 -13.298 1.00 89.06 102 ILE A CA 1
ATOM 827 C C . ILE A 1 102 ? -1.015 -1.745 -14.740 1.00 89.06 102 ILE A C 1
ATOM 829 O O . ILE A 1 102 ? -0.453 -2.384 -15.627 1.00 89.06 102 ILE A O 1
ATOM 833 N N . MET A 1 103 ? -2.042 -0.928 -14.988 1.00 89.25 103 MET A N 1
ATOM 834 C CA . MET A 1 103 ? -2.627 -0.740 -16.317 1.00 89.25 103 MET A CA 1
ATOM 835 C C . MET A 1 103 ? -1.683 -0.046 -17.317 1.00 89.25 103 MET A C 1
ATOM 837 O O . MET A 1 103 ? -1.949 -0.082 -18.510 1.00 89.25 103 MET A O 1
ATOM 841 N N . ASN A 1 104 ? -0.560 0.533 -16.875 1.00 84.00 104 ASN A N 1
ATOM 842 C CA . ASN A 1 104 ? 0.439 1.141 -17.767 1.00 84.00 104 ASN A CA 1
ATOM 843 C C . ASN A 1 104 ? 1.305 0.117 -18.541 1.00 84.00 104 ASN A C 1
ATOM 845 O O . ASN A 1 104 ? 2.332 0.500 -19.095 1.00 84.00 104 ASN A O 1
ATOM 849 N N . ASP A 1 105 ? 0.954 -1.177 -18.541 1.00 81.50 105 ASP A N 1
ATOM 850 C CA . ASP A 1 105 ? 1.634 -2.273 -19.263 1.00 81.50 105 ASP A CA 1
ATOM 851 C C . ASP A 1 105 ? 3.149 -2.421 -18.990 1.00 81.50 105 ASP A C 1
ATOM 853 O O . ASP A 1 105 ? 3.867 -3.154 -19.684 1.00 81.50 105 ASP A O 1
ATOM 857 N N . PHE A 1 106 ? 3.653 -1.767 -17.941 1.00 86.75 106 PHE A N 1
ATOM 858 C CA . PHE A 1 106 ? 5.034 -1.876 -17.495 1.00 86.75 106 PHE A CA 1
ATOM 859 C C . PHE A 1 106 ? 5.176 -3.042 -16.519 1.00 86.75 106 PHE A C 1
ATOM 861 O O . PHE A 1 106 ? 4.689 -2.994 -15.386 1.00 86.75 106 PHE A O 1
ATOM 868 N N . ALA A 1 107 ? 5.897 -4.083 -16.941 1.00 88.44 107 ALA A N 1
ATOM 869 C CA . ALA A 1 107 ? 6.080 -5.297 -16.145 1.00 88.44 107 ALA A CA 1
ATOM 870 C C . ALA A 1 107 ? 6.685 -5.012 -14.756 1.00 88.44 107 ALA A C 1
ATOM 872 O O . ALA A 1 107 ? 6.354 -5.690 -13.783 1.00 88.44 107 ALA A O 1
ATOM 873 N N . GLY A 1 108 ? 7.539 -3.985 -14.650 1.00 90.25 108 GLY A N 1
ATOM 874 C CA . GLY A 1 108 ? 8.204 -3.613 -13.402 1.00 90.25 108 GLY A CA 1
ATOM 875 C C . GLY A 1 108 ? 7.232 -3.264 -12.274 1.00 90.25 108 GLY A C 1
ATOM 876 O O . GLY A 1 108 ? 7.450 -3.705 -11.149 1.00 90.25 108 GLY A O 1
ATOM 877 N N . PHE A 1 109 ? 6.127 -2.565 -12.571 1.00 91.50 109 PHE A N 1
ATOM 878 C CA . PHE A 1 109 ? 5.114 -2.233 -11.560 1.00 91.50 109 PHE A CA 1
ATOM 879 C C . PHE A 1 109 ? 4.403 -3.477 -11.032 1.00 91.50 109 PHE A C 1
ATOM 881 O O . PHE A 1 109 ? 4.178 -3.597 -9.827 1.00 91.50 109 PHE A O 1
ATOM 888 N N . LEU A 1 110 ? 4.104 -4.434 -11.913 1.00 92.31 110 LEU A N 1
ATOM 889 C CA . LEU A 1 110 ? 3.471 -5.690 -11.526 1.00 92.31 110 LEU A CA 1
ATOM 890 C C . LEU A 1 110 ? 4.395 -6.513 -10.621 1.00 92.31 110 LEU A C 1
ATOM 892 O O . LEU A 1 110 ? 3.974 -6.930 -9.543 1.00 92.31 110 LEU A O 1
ATOM 896 N N . PHE A 1 111 ? 5.665 -6.683 -11.001 1.00 94.12 111 PHE A N 1
ATOM 897 C CA . PHE A 1 111 ? 6.635 -7.397 -10.165 1.00 94.12 111 PHE A CA 1
ATOM 898 C C . PHE A 1 111 ? 6.843 -6.711 -8.812 1.00 94.12 111 PHE A C 1
ATOM 900 O O . PHE A 1 111 ? 6.801 -7.383 -7.780 1.00 94.12 111 PHE A O 1
ATOM 907 N N . SER A 1 112 ? 7.002 -5.383 -8.784 1.00 95.06 112 SER A N 1
ATOM 908 C CA . SER A 1 112 ? 7.166 -4.654 -7.522 1.00 95.06 112 SER A CA 1
ATOM 909 C C . SER A 1 112 ? 5.940 -4.757 -6.624 1.00 95.06 112 SER A C 1
ATOM 911 O O . SER A 1 112 ? 6.086 -4.925 -5.415 1.00 95.06 112 SER A O 1
ATOM 913 N N . ALA A 1 113 ? 4.735 -4.703 -7.201 1.00 94.69 113 ALA A N 1
ATOM 914 C CA . ALA A 1 113 ? 3.497 -4.836 -6.448 1.00 94.69 113 ALA A CA 1
ATOM 915 C C . ALA A 1 113 ? 3.368 -6.236 -5.835 1.00 94.69 113 ALA A C 1
ATOM 917 O O . ALA A 1 113 ? 3.070 -6.355 -4.650 1.00 94.69 113 ALA A O 1
ATOM 918 N N . VAL A 1 114 ? 3.650 -7.295 -6.603 1.00 95.56 114 VAL A N 1
ATOM 919 C CA . VAL A 1 114 ? 3.598 -8.684 -6.112 1.00 95.56 114 VAL A CA 1
ATOM 920 C C . VAL A 1 114 ? 4.601 -8.910 -4.979 1.00 95.56 114 VAL A C 1
ATOM 922 O O . VAL A 1 114 ? 4.233 -9.465 -3.943 1.00 95.56 114 VAL A O 1
ATOM 925 N N . ILE A 1 115 ? 5.844 -8.440 -5.133 1.00 96.69 115 ILE A N 1
ATOM 926 C CA . ILE A 1 115 ? 6.878 -8.561 -4.094 1.00 96.69 115 ILE A CA 1
ATOM 927 C C . ILE A 1 115 ? 6.460 -7.799 -2.829 1.00 96.69 115 ILE A C 1
ATOM 929 O O . ILE A 1 115 ? 6.509 -8.354 -1.732 1.00 96.69 115 ILE A O 1
ATOM 933 N N . ALA A 1 116 ? 5.996 -6.554 -2.969 1.00 96.19 116 ALA A N 1
ATOM 934 C CA . ALA A 1 116 ? 5.544 -5.737 -1.845 1.00 96.19 116 ALA A CA 1
ATOM 935 C C . ALA A 1 116 ? 4.360 -6.353 -1.095 1.00 96.19 116 ALA A C 1
ATOM 937 O O . ALA A 1 116 ? 4.353 -6.350 0.134 1.00 96.19 116 ALA A O 1
ATOM 938 N N . LEU A 1 117 ? 3.374 -6.891 -1.822 1.00 94.25 117 LEU A N 1
ATOM 939 C CA . LEU A 1 117 ? 2.222 -7.575 -1.235 1.00 94.25 117 LEU A CA 1
ATOM 940 C C . LEU A 1 117 ? 2.658 -8.837 -0.489 1.00 94.25 117 LEU A C 1
ATOM 942 O O . LEU A 1 117 ? 2.197 -9.064 0.624 1.00 94.25 117 LEU A O 1
ATOM 946 N N . GLY A 1 118 ? 3.580 -9.622 -1.054 1.00 94.81 118 GLY A N 1
ATOM 947 C CA . GLY A 1 118 ? 4.135 -10.801 -0.388 1.00 94.81 118 GLY A CA 1
ATOM 948 C C . GLY A 1 118 ? 4.853 -10.453 0.918 1.00 94.81 118 GLY A C 1
ATOM 949 O O . GLY A 1 118 ? 4.584 -11.060 1.955 1.00 94.81 118 GLY A O 1
ATOM 950 N N . ILE A 1 119 ? 5.715 -9.431 0.890 1.00 95.12 119 ILE A N 1
ATOM 951 C CA . ILE A 1 119 ? 6.429 -8.938 2.078 1.00 95.12 119 ILE A CA 1
ATOM 952 C C . ILE A 1 119 ? 5.445 -8.374 3.111 1.00 95.12 119 ILE A C 1
ATOM 954 O O . ILE A 1 119 ? 5.538 -8.700 4.294 1.00 95.12 119 ILE A O 1
ATOM 958 N N . GLY A 1 120 ? 4.488 -7.553 2.673 1.00 93.62 120 GLY A N 1
ATOM 959 C CA . GLY A 1 120 ? 3.457 -6.972 3.531 1.00 93.62 120 GLY A CA 1
ATOM 960 C C . GLY A 1 120 ? 2.613 -8.039 4.218 1.00 93.62 120 GLY A C 1
ATOM 961 O O . GLY A 1 120 ? 2.425 -7.988 5.432 1.00 93.62 120 GLY A O 1
ATOM 962 N N . TYR A 1 121 ? 2.184 -9.052 3.467 1.00 92.44 121 TYR A N 1
ATOM 963 C CA . TYR A 1 121 ? 1.399 -10.166 3.984 1.00 92.44 121 TYR A CA 1
ATOM 964 C C . TYR A 1 121 ? 2.190 -10.969 5.019 1.00 92.44 121 TYR A C 1
ATOM 966 O O . TYR A 1 121 ? 1.688 -11.247 6.108 1.00 92.44 121 TYR A O 1
ATOM 974 N N . TYR A 1 122 ? 3.450 -11.292 4.712 1.00 92.56 122 TYR A N 1
ATOM 975 C CA . TYR A 1 122 ? 4.334 -12.012 5.627 1.00 92.56 122 TYR A CA 1
ATOM 976 C C . TYR A 1 122 ? 4.535 -11.254 6.947 1.00 92.56 122 TYR A C 1
ATOM 978 O O . TYR A 1 122 ? 4.397 -11.838 8.023 1.00 92.56 122 TYR A O 1
ATOM 986 N N . LEU A 1 123 ? 4.793 -9.943 6.880 1.00 90.56 123 LEU A N 1
ATOM 987 C CA . LEU A 1 123 ? 4.978 -9.104 8.065 1.00 90.56 123 LEU A CA 1
ATOM 988 C C . LEU A 1 123 ? 3.699 -9.000 8.903 1.00 90.56 123 LEU A C 1
ATOM 990 O O . LEU A 1 123 ? 3.755 -9.157 10.121 1.00 90.56 123 LEU A O 1
ATOM 994 N N . MET A 1 124 ? 2.541 -8.784 8.275 1.00 85.75 124 MET A N 1
ATOM 995 C CA . MET A 1 124 ? 1.275 -8.660 9.006 1.00 85.75 124 MET A CA 1
ATOM 996 C C . MET A 1 124 ? 0.836 -9.985 9.643 1.00 85.75 124 MET A C 1
ATOM 998 O O . MET A 1 124 ? 0.347 -9.983 10.774 1.00 85.75 124 MET A O 1
ATOM 1002 N N . ASN A 1 125 ? 1.059 -11.120 8.973 1.00 82.44 125 ASN A N 1
ATOM 1003 C CA . ASN A 1 125 ? 0.791 -12.437 9.555 1.00 82.44 125 ASN A CA 1
ATOM 1004 C C . ASN A 1 125 ? 1.759 -12.784 10.693 1.00 82.44 125 ASN A C 1
ATOM 1006 O O . ASN A 1 125 ? 1.338 -13.375 11.685 1.00 82.44 125 ASN A O 1
ATOM 1010 N N . GLY A 1 126 ? 3.038 -12.419 10.573 1.00 75.06 126 GLY A N 1
ATOM 1011 C CA . GLY A 1 126 ? 4.040 -12.683 11.608 1.00 75.06 126 GLY A CA 1
ATOM 1012 C C . GLY A 1 126 ? 3.797 -11.905 12.905 1.00 75.06 126 GLY A C 1
ATOM 1013 O O . GLY A 1 126 ? 4.057 -12.417 13.991 1.00 75.06 126 GLY A O 1
ATOM 1014 N N . VAL A 1 127 ? 3.254 -10.687 12.812 1.00 68.31 127 VAL A N 1
ATOM 1015 C CA . VAL A 1 127 ? 3.018 -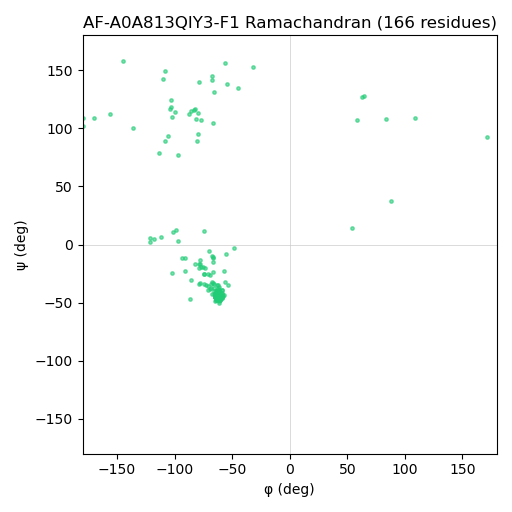9.805 13.971 1.00 68.31 127 VAL A CA 1
ATOM 1016 C C . VAL A 1 127 ? 1.760 -10.189 14.768 1.00 68.31 127 VAL A C 1
ATOM 1018 O O . VAL A 1 127 ? 1.633 -9.810 15.932 1.00 68.31 127 VAL A O 1
ATOM 1021 N N . HIS A 1 128 ? 0.849 -10.993 14.206 1.00 57.34 128 HIS A N 1
ATOM 1022 C CA . HIS A 1 128 ? -0.387 -11.413 14.875 1.00 57.34 128 HIS A CA 1
ATOM 1023 C C . HIS A 1 128 ? -0.447 -12.924 15.178 1.00 57.34 128 HIS A C 1
ATOM 1025 O O . HIS A 1 128 ? -1.214 -13.651 14.550 1.00 57.34 128 HIS A O 1
ATOM 1031 N N . PRO A 1 129 ? 0.230 -13.420 16.234 1.00 56.56 129 PRO A N 1
ATOM 1032 C CA . PRO A 1 129 ? 0.031 -14.795 16.707 1.00 56.56 129 PRO A CA 1
ATOM 1033 C C . PRO A 1 129 ? -1.374 -15.043 17.301 1.00 56.56 129 PRO A C 1
ATOM 1035 O O . PRO A 1 129 ? -1.762 -16.186 17.535 1.00 56.56 129 PRO A O 1
ATOM 1038 N N . TYR A 1 130 ? -2.171 -13.992 17.529 1.00 51.41 130 TYR A N 1
ATOM 1039 C CA . TYR A 1 130 ? -3.464 -14.085 18.217 1.00 51.41 130 TYR A CA 1
ATOM 1040 C C . TYR A 1 130 ? -4.632 -14.609 17.366 1.00 51.41 130 TYR A C 1
ATOM 1042 O O . TYR A 1 130 ? -5.603 -15.116 17.927 1.00 51.41 130 TYR A O 1
ATOM 1050 N N . THR A 1 131 ? -4.564 -14.558 16.033 1.00 50.56 131 THR A N 1
ATOM 1051 C CA . THR A 1 131 ? -5.662 -15.052 15.175 1.00 50.56 131 THR A CA 1
ATOM 1052 C C . THR A 1 131 ? -5.727 -16.580 15.102 1.00 50.56 131 THR A C 1
ATOM 1054 O O . THR A 1 131 ? -6.790 -17.127 14.816 1.00 50.56 131 THR A O 1
ATOM 1057 N N . ARG A 1 132 ? -4.643 -17.297 15.439 1.00 49.53 132 ARG A N 1
ATOM 1058 C CA . ARG A 1 132 ? -4.641 -18.771 15.484 1.00 49.53 132 ARG A CA 1
ATOM 1059 C C . ARG A 1 132 ? -5.378 -19.334 16.707 1.00 49.53 132 ARG A C 1
ATOM 1061 O O . ARG A 1 132 ? -5.895 -20.443 16.640 1.00 49.53 132 ARG A O 1
ATOM 1068 N N . SER A 1 133 ? -5.468 -18.565 17.794 1.00 46.00 133 SER A N 1
ATOM 1069 C CA . SER A 1 133 ? -6.100 -19.014 19.043 1.00 46.00 133 SER A CA 1
ATOM 1070 C C . SER A 1 133 ? -7.638 -18.944 18.995 1.00 46.00 133 SER A C 1
ATOM 1072 O O . SER A 1 133 ? -8.317 -19.832 19.504 1.00 46.00 133 SER A O 1
ATOM 1074 N N . ALA A 1 134 ? -8.216 -17.957 18.297 1.00 50.16 134 ALA A N 1
ATOM 1075 C CA . ALA A 1 134 ? -9.674 -17.778 18.233 1.00 50.16 134 ALA A CA 1
ATOM 1076 C C . ALA A 1 134 ? -10.411 -18.896 17.464 1.00 50.16 134 ALA A C 1
ATOM 1078 O O . ALA A 1 134 ? -11.514 -19.286 17.849 1.00 50.16 134 ALA A O 1
ATOM 1079 N N . ASN A 1 135 ? -9.796 -19.464 16.421 1.00 48.34 135 ASN A N 1
ATOM 1080 C CA . ASN A 1 135 ? -10.401 -20.564 15.660 1.00 48.34 135 ASN A CA 1
ATOM 1081 C C . ASN A 1 135 ? -10.361 -21.903 16.415 1.00 48.34 135 ASN A C 1
ATOM 1083 O O . ASN A 1 135 ? -11.218 -22.753 16.188 1.00 48.34 135 ASN A O 1
ATOM 1087 N N . HIS A 1 136 ? -9.416 -22.089 17.344 1.00 46.38 136 HIS A N 1
ATOM 1088 C CA . HIS A 1 136 ? -9.326 -23.329 18.115 1.00 46.38 136 HIS A CA 1
ATOM 1089 C C . HIS A 1 136 ? -10.431 -23.420 19.182 1.00 46.38 136 HIS A C 1
ATOM 1091 O O . HIS A 1 136 ? -10.978 -24.495 19.415 1.00 46.38 136 HIS A O 1
ATOM 1097 N N . VAL A 1 137 ? -10.834 -22.293 19.780 1.00 52.19 137 VAL A N 1
ATOM 1098 C CA . VAL A 1 137 ? -11.890 -22.267 20.811 1.00 52.19 137 VAL A CA 1
ATOM 1099 C C . VAL A 1 137 ? -13.282 -22.502 20.211 1.00 52.19 137 VAL A C 1
ATOM 1101 O O . VAL A 1 137 ? -14.101 -23.196 20.809 1.00 52.19 137 VAL A O 1
ATOM 1104 N N . HIS A 1 138 ? -13.546 -22.010 18.995 1.00 46.53 138 HIS A N 1
ATOM 1105 C CA . HIS A 1 138 ? -14.853 -22.198 18.354 1.00 46.53 138 HIS A CA 1
ATOM 1106 C C . HIS A 1 138 ? -15.129 -23.657 17.946 1.00 46.53 138 HIS A C 1
ATOM 1108 O O . HIS A 1 138 ? -16.291 -24.060 17.915 1.00 46.53 138 HIS A O 1
ATOM 1114 N N . SER A 1 139 ? -14.073 -24.445 17.698 1.00 48.81 139 SER A N 1
ATOM 1115 C CA . SER A 1 139 ? -14.169 -25.880 17.385 1.00 48.81 139 SER A CA 1
ATOM 1116 C C . SER A 1 139 ? -14.438 -26.775 18.603 1.00 48.81 139 SER A C 1
ATOM 1118 O O . SER A 1 139 ? -14.938 -27.883 18.449 1.00 48.81 139 SER A O 1
ATOM 1120 N N . LEU A 1 140 ? -14.169 -26.293 19.823 1.00 53.59 140 LEU A N 1
ATOM 1121 C CA . LEU A 1 140 ? -14.489 -27.017 21.060 1.00 53.59 140 LEU A CA 1
ATOM 1122 C C . LEU A 1 140 ? -15.924 -26.756 21.537 1.00 53.59 140 LEU A C 1
ATOM 1124 O O . LEU A 1 140 ? -16.546 -27.643 22.110 1.00 53.59 140 LEU A O 1
ATOM 1128 N N . ALA A 1 141 ? -16.475 -25.571 21.262 1.00 52.28 141 ALA A N 1
ATOM 1129 C CA . ALA A 1 141 ? -17.835 -25.212 21.671 1.00 52.28 141 ALA A CA 1
ATOM 1130 C C . ALA A 1 141 ? -18.942 -25.829 20.793 1.00 52.28 141 ALA A C 1
ATOM 1132 O O . ALA A 1 141 ? -20.110 -25.783 21.164 1.00 52.28 141 ALA A O 1
ATOM 1133 N N . THR A 1 142 ? -18.606 -26.391 19.626 1.00 50.19 142 THR A N 1
ATOM 1134 C CA . THR A 1 142 ? -19.589 -27.007 18.713 1.00 50.19 142 THR A CA 1
ATOM 1135 C C . THR A 1 142 ? -19.810 -28.501 18.958 1.00 50.19 142 THR A C 1
ATOM 1137 O O . THR A 1 142 ? -20.793 -29.037 18.462 1.00 50.19 142 THR A O 1
ATOM 1140 N N . ASN A 1 143 ? -18.969 -29.157 19.765 1.00 50.31 143 ASN A N 1
ATOM 1141 C CA . ASN A 1 143 ? -19.065 -30.598 20.042 1.00 50.31 143 ASN A CA 1
ATOM 1142 C C . ASN A 1 143 ? -19.792 -30.958 21.352 1.00 50.31 143 ASN A C 1
ATOM 1144 O O . ASN A 1 143 ? -19.873 -32.133 21.688 1.00 50.31 143 ASN A O 1
ATOM 1148 N N . SER A 1 144 ? -20.328 -29.992 22.106 1.00 52.03 144 SER A N 1
ATOM 1149 C CA . SER A 1 144 ? -20.987 -30.257 23.399 1.00 52.03 144 SER A CA 1
ATOM 1150 C C . SER A 1 144 ? -22.523 -30.272 23.357 1.00 52.03 144 SER A C 1
ATOM 1152 O O . SER A 1 144 ? -23.139 -30.277 24.417 1.00 52.03 144 SER A O 1
ATOM 1154 N N . ASN A 1 145 ? -23.152 -30.267 22.172 1.00 53.25 145 ASN A N 1
ATOM 1155 C CA . ASN A 1 145 ? -24.619 -30.208 22.030 1.00 53.25 145 ASN A CA 1
ATOM 1156 C C . ASN A 1 145 ? -25.283 -31.489 21.478 1.00 53.25 145 ASN A C 1
ATOM 1158 O O . ASN A 1 145 ? -26.493 -31.487 21.269 1.00 53.25 145 ASN A O 1
ATOM 1162 N N . GLU A 1 146 ? -24.553 -32.590 21.290 1.00 52.34 146 GLU A N 1
ATOM 1163 C CA . GLU A 1 146 ? -25.138 -33.892 20.929 1.00 52.34 146 GLU A CA 1
ATOM 1164 C C . GLU A 1 146 ? -25.075 -34.865 22.110 1.00 52.34 146 GLU A C 1
ATOM 1166 O O . GLU A 1 146 ? -24.087 -35.573 22.263 1.00 52.34 146 GLU A O 1
ATOM 1171 N N . THR A 1 147 ? -26.106 -34.876 22.964 1.00 50.12 147 THR A N 1
ATOM 1172 C CA . THR A 1 147 ? -26.790 -36.082 23.500 1.00 50.12 147 THR A CA 1
ATOM 1173 C C . THR A 1 147 ? -27.771 -35.688 24.612 1.00 50.12 147 THR A C 1
ATOM 1175 O O . THR A 1 147 ? -27.422 -35.615 25.786 1.00 50.12 147 THR A O 1
ATOM 1178 N N . ILE A 1 148 ? -29.035 -35.458 24.244 1.00 50.50 148 ILE A N 1
ATOM 1179 C CA . ILE A 1 148 ? -30.168 -35.602 25.169 1.00 50.50 148 ILE A CA 1
ATOM 1180 C C . ILE A 1 148 ? -30.848 -36.926 24.790 1.00 50.50 148 ILE A C 1
ATOM 1182 O O . ILE A 1 148 ? -31.321 -37.033 23.657 1.00 50.50 148 ILE A O 1
ATOM 1186 N N . PRO A 1 149 ? -30.881 -37.943 25.670 1.00 50.81 149 PRO A N 1
ATOM 1187 C CA . PRO A 1 149 ? -31.627 -39.167 25.420 1.00 50.81 149 PRO A CA 1
ATOM 1188 C C . PRO A 1 149 ? -33.109 -38.915 25.718 1.00 50.81 149 PRO A C 1
ATOM 1190 O O . PRO A 1 149 ? -33.497 -38.665 26.857 1.00 50.81 149 PRO A O 1
ATOM 1193 N N . THR A 1 150 ? -33.947 -38.958 24.687 1.00 52.59 150 THR A N 1
ATOM 1194 C CA . THR A 1 150 ? -35.402 -39.063 24.839 1.00 52.59 150 THR A CA 1
ATOM 1195 C C . THR A 1 150 ? -35.777 -40.517 25.098 1.00 52.59 150 THR A C 1
ATOM 1197 O O . THR A 1 150 ? -36.047 -41.267 24.163 1.00 52.59 150 THR A O 1
ATOM 1200 N N . ASP A 1 151 ? -35.791 -40.891 26.375 1.00 53.84 151 ASP A N 1
ATOM 1201 C CA . ASP A 1 151 ? -36.634 -41.965 26.898 1.00 53.84 151 ASP A CA 1
ATOM 1202 C C . ASP A 1 151 ? -38.033 -41.379 27.136 1.00 53.84 151 ASP A C 1
ATOM 1204 O O . ASP A 1 151 ? -38.230 -40.582 28.055 1.00 53.84 151 ASP A O 1
ATOM 1208 N N . VAL A 1 152 ? -39.007 -41.747 26.301 1.00 60.56 152 VAL A N 1
ATOM 1209 C CA . VAL A 1 152 ? -40.433 -41.608 26.629 1.00 60.56 152 VAL A CA 1
ATOM 1210 C C . VAL A 1 152 ? -41.136 -42.892 26.213 1.00 60.56 152 VAL A C 1
ATOM 1212 O O . VAL A 1 152 ? -41.432 -43.125 25.042 1.00 60.56 152 VAL A O 1
ATOM 1215 N N . ALA A 1 153 ? -41.369 -43.721 27.224 1.00 57.00 153 ALA A N 1
ATOM 1216 C CA . ALA A 1 153 ? -42.381 -44.758 27.243 1.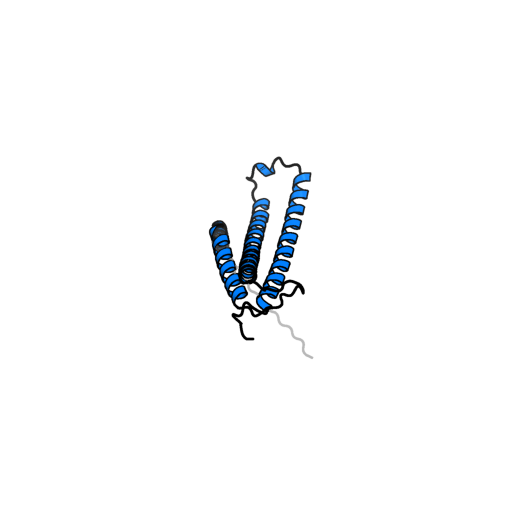00 57.00 153 ALA A CA 1
ATOM 1217 C C . ALA A 1 153 ? -43.791 -44.136 27.244 1.00 57.00 153 ALA A C 1
ATOM 1219 O O . ALA A 1 153 ? -44.012 -43.112 27.889 1.00 57.00 153 ALA A O 1
ATOM 1220 N N . ASN A 1 154 ? -44.715 -44.765 26.518 1.00 50.41 154 ASN A N 1
ATOM 1221 C CA . ASN A 1 154 ? -46.156 -44.882 26.799 1.00 50.41 154 ASN A CA 1
ATOM 1222 C C . ASN A 1 154 ? -46.726 -45.715 25.640 1.00 50.41 154 ASN A C 1
ATOM 1224 O O . ASN A 1 154 ? -46.657 -45.298 24.487 1.00 50.41 154 ASN A O 1
ATOM 1228 N N . GLU A 1 155 ? -47.010 -47.000 25.815 1.00 49.34 155 GLU A N 1
ATOM 1229 C CA . GLU A 1 155 ? -48.096 -47.593 26.613 1.00 49.34 155 GLU A CA 1
ATOM 1230 C C . GLU A 1 155 ? -49.493 -47.248 26.060 1.00 49.34 155 GLU A C 1
ATOM 1232 O O . GLU A 1 155 ? -49.813 -46.114 25.711 1.00 49.34 155 GLU A O 1
ATOM 1237 N N . SER A 1 156 ? -50.226 -48.340 25.887 1.00 54.72 156 SER A N 1
ATOM 1238 C CA . SER A 1 156 ? -51.483 -48.650 25.206 1.00 54.72 156 SER A CA 1
ATOM 1239 C C . SER A 1 156 ? -52.722 -47.849 25.608 1.00 54.72 156 SER A C 1
ATOM 1241 O O . SER A 1 156 ? -52.802 -47.384 26.733 1.00 54.72 156 SER A O 1
ATOM 1243 N N . ASP A 1 157 ? -53.691 -47.778 24.682 1.00 45.78 157 ASP A N 1
ATOM 1244 C CA . ASP A 1 157 ? -55.137 -48.064 24.863 1.00 45.78 157 ASP A CA 1
ATOM 1245 C C . ASP A 1 157 ? -55.820 -47.843 23.490 1.00 45.78 157 ASP A C 1
ATOM 1247 O O . ASP A 1 157 ? -55.677 -46.792 2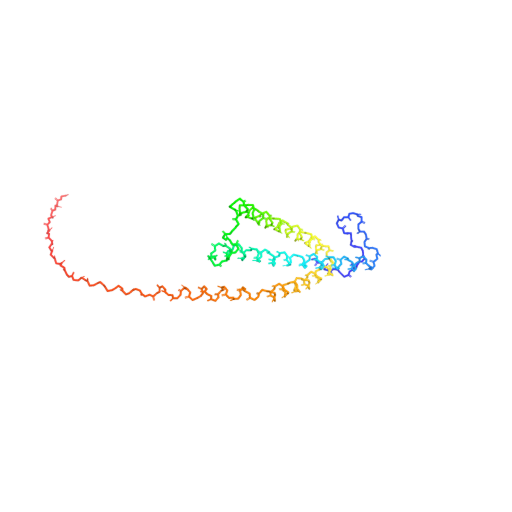2.871 1.00 45.78 157 ASP A O 1
ATOM 1251 N N . GLU A 1 158 ? -56.278 -48.866 22.764 1.00 50.84 158 GLU A N 1
ATOM 1252 C CA . GLU A 1 158 ? -57.514 -49.658 22.909 1.00 50.84 158 GLU A CA 1
ATOM 1253 C C . GLU A 1 158 ? -58.834 -48.866 22.736 1.00 50.84 158 GLU A C 1
ATOM 1255 O O . GLU A 1 158 ? -59.112 -47.895 23.428 1.00 50.84 158 GLU A O 1
ATOM 1260 N N . SER A 1 159 ? -59.679 -49.395 21.834 1.00 43.25 159 SER A N 1
ATOM 1261 C CA . SER A 1 159 ? -61.154 -49.335 21.830 1.00 43.25 159 SER A CA 1
ATOM 1262 C C . SER A 1 159 ? -61.894 -48.460 20.792 1.00 43.25 159 SER A C 1
ATOM 1264 O O . SER A 1 159 ? -62.069 -47.252 20.918 1.00 43.25 159 SER A O 1
ATOM 1266 N N . THR A 1 160 ? -62.524 -49.206 19.871 1.00 45.28 160 THR A N 1
ATOM 1267 C CA . THR A 1 160 ? -63.925 -49.121 19.391 1.00 45.28 160 THR A CA 1
ATOM 1268 C C . THR A 1 160 ? -64.368 -48.135 18.298 1.00 45.28 160 THR A C 1
ATOM 1270 O O . THR A 1 160 ? -64.618 -46.955 18.518 1.00 45.28 160 THR A O 1
ATOM 1273 N N . LEU A 1 161 ? -64.633 -48.758 17.140 1.00 47.41 161 LEU A N 1
ATOM 1274 C CA . LEU A 1 161 ? -65.735 -48.545 16.184 1.00 47.41 161 LEU A CA 1
ATOM 1275 C C . LEU A 1 161 ? -67.065 -48.090 16.842 1.00 47.41 161 LEU A C 1
ATOM 1277 O O . LEU A 1 161 ? -67.369 -48.538 17.948 1.00 47.41 161 LEU A O 1
ATOM 1281 N N . PRO A 1 162 ? -67.941 -47.359 16.118 1.00 53.75 162 PRO A N 1
ATOM 1282 C CA . PRO A 1 162 ? -68.960 -48.099 15.368 1.00 53.75 162 PRO A CA 1
ATOM 1283 C C . PRO A 1 162 ? -69.383 -47.526 14.004 1.00 53.75 162 PRO A C 1
ATOM 1285 O O . PRO A 1 162 ? -69.288 -46.345 13.685 1.00 53.75 162 PRO A O 1
ATOM 1288 N N . THR A 1 163 ? -69.920 -48.469 13.240 1.00 53.75 163 THR A N 1
ATOM 1289 C CA . THR A 1 163 ? -70.685 -48.435 11.994 1.00 53.75 163 THR A CA 1
ATOM 1290 C C . THR A 1 163 ? -71.941 -47.548 12.036 1.00 53.75 163 THR A C 1
ATOM 1292 O O . THR A 1 163 ? -72.738 -47.654 12.962 1.00 53.75 163 THR A O 1
ATOM 1295 N N . SER A 1 164 ? -72.196 -46.778 10.973 1.00 49.88 164 SER A N 1
ATOM 1296 C CA . SER A 1 164 ? -73.528 -46.567 10.351 1.00 49.88 164 SER A CA 1
ATOM 1297 C C . SER A 1 164 ? -73.315 -45.828 9.015 1.00 49.88 164 SER A C 1
ATOM 1299 O O . SER A 1 164 ? -72.664 -44.794 8.973 1.00 49.88 164 SER A O 1
ATOM 1301 N N . ALA A 1 165 ? -73.511 -46.477 7.864 1.00 54.62 165 ALA A N 1
ATOM 1302 C CA . ALA A 1 165 ? -74.775 -46.610 7.132 1.00 54.62 165 ALA A CA 1
ATOM 1303 C C . ALA A 1 165 ? -75.392 -45.258 6.734 1.00 54.62 165 ALA A C 1
ATOM 1305 O O . ALA A 1 165 ? -75.964 -44.602 7.589 1.00 54.62 165 ALA A O 1
ATOM 1306 N N . ILE A 1 166 ? -75.338 -44.912 5.440 1.00 54.62 166 ILE A N 1
ATOM 1307 C CA . ILE A 1 166 ? -76.393 -44.206 4.691 1.00 54.62 166 ILE A CA 1
ATOM 1308 C C . ILE A 1 166 ? -76.205 -44.550 3.200 1.00 54.62 166 ILE A C 1
ATOM 1310 O O . ILE A 1 166 ? -75.210 -44.190 2.577 1.00 54.62 166 ILE A O 1
ATOM 1314 N N . ASN A 1 167 ? -77.177 -45.296 2.670 1.00 58.31 167 ASN A N 1
ATOM 1315 C CA . ASN A 1 167 ? -77.505 -45.385 1.249 1.00 58.31 167 ASN A CA 1
ATOM 1316 C C . ASN A 1 167 ? -78.327 -44.152 0.863 1.00 58.31 167 ASN A C 1
ATOM 1318 O O . ASN A 1 167 ? -79.249 -43.809 1.608 1.00 58.31 167 ASN A O 1
ATOM 1322 N N . SER A 1 168 ? -78.070 -43.576 -0.313 1.00 56.56 168 SER A N 1
ATOM 1323 C CA . SER A 1 168 ? -79.037 -43.264 -1.392 1.00 56.56 168 SER A CA 1
ATOM 1324 C C . SER A 1 168 ? -78.334 -42.466 -2.483 1.00 56.56 168 SER A C 1
ATOM 1326 O O . SER A 1 168 ? -77.732 -41.427 -2.139 1.00 56.56 168 SER A O 1
#